Protein AF-A0A139CY70-F1 (afdb_monomer)

Foldseek 3Di:
DDDDDDQQQAADLVVLLVVLVVCLVVLHDDDLVSLLCSLRHHDPDDSLVRLLSSLVSLVSHPDDLVVSLVSNVSSCVVCVVVDDPVSVVVCCVVCCVRPVNVVVVVVVVVVVVVVVVLVVLLVVLLVVCPVPAPPDDPLLNVLSVPADSVLSVVCVVCVVVQDHVVSVSVSSVD

Mean predicted aligned error: 5.91 Å

Secondary structure (DSSP, 8-state):
-------GGGSBHHHHHHHHHHHHHTT----HHHHHTGGGSB-SS-HHHHHHHHHHHHHH-SS-HHHHHHHHHHHHHHHHTTS-HHHHHHHHHHHTTSHHHHHHHHHHHHHHHHHHHHHHHHHHHHHHHHHH-TT--HHHHHHHHHS-HHHHHHHHHTGGG--SHHHHHHHHT-

Sequence (174 aa):
YNSTVVDMSKKDGKKKLEELKAKIENKEKINYLDLIFLPLMNSDQKIVDRVKETIELEKKLEVERNLKNNLVAMTFVLSDKFLSDQEISEIWRDYKMVRIFKYAEEQGKKEGIKEGKKQGERELFKKFIKGNFEGFDDKIMELIDQAEISRIEELSERISKIKDLKELEEALKH

Structure (mmCIF, N/CA/C/O backbone):
data_AF-A0A139CY70-F1
#
_entry.id   AF-A0A139CY70-F1
#
loop_
_atom_site.group_PDB
_atom_site.id
_atom_site.type_symbol
_atom_site.label_atom_id
_atom_site.label_alt_id
_atom_site.label_comp_id
_atom_site.label_asym_id
_atom_site.label_entity_id
_atom_site.label_seq_id
_atom_site.pdbx_PDB_ins_code
_atom_site.Cartn_x
_atom_site.Cartn_y
_atom_site.Cartn_z
_atom_site.occupancy
_atom_site.B_iso_or_equiv
_atom_site.auth_seq_id
_atom_site.auth_comp_id
_atom_site.auth_asym_id
_atom_site.auth_atom_id
_atom_site.pdbx_PDB_model_num
ATOM 1 N N . TYR A 1 1 ? -1.670 -31.948 12.567 1.00 50.94 1 TYR A N 1
ATOM 2 C CA . TYR A 1 1 ? -2.061 -30.602 13.029 1.00 50.94 1 TYR A CA 1
ATOM 3 C C . TYR A 1 1 ? -3.572 -30.488 12.935 1.00 50.94 1 TYR A C 1
ATOM 5 O O . TYR A 1 1 ? -4.085 -30.616 11.834 1.00 50.94 1 TYR A O 1
ATOM 13 N N . ASN A 1 2 ? -4.274 -30.288 14.054 1.00 61.81 2 ASN A N 1
ATOM 14 C CA . ASN A 1 2 ? -5.682 -29.882 14.023 1.00 61.81 2 ASN A CA 1
ATOM 15 C C . ASN A 1 2 ? -5.712 -28.359 13.898 1.00 61.81 2 ASN A C 1
ATOM 17 O O . ASN A 1 2 ? -5.307 -27.661 14.826 1.00 61.81 2 ASN A O 1
ATOM 21 N N . SER A 1 3 ? -6.111 -27.847 12.738 1.00 72.75 3 SER A N 1
ATOM 22 C CA . SER A 1 3 ? -6.329 -26.419 12.534 1.00 72.75 3 SER A CA 1
ATOM 23 C C . SER A 1 3 ? -7.731 -26.041 13.012 1.00 72.75 3 SER A C 1
ATOM 25 O O . SER A 1 3 ? -8.724 -26.646 12.614 1.00 72.75 3 SER A O 1
ATOM 27 N N . THR A 1 4 ? -7.817 -25.017 13.859 1.00 78.69 4 THR A N 1
ATOM 28 C CA . THR A 1 4 ? -9.093 -24.383 14.205 1.00 78.69 4 THR A CA 1
ATOM 29 C C . THR A 1 4 ? -9.324 -23.232 13.239 1.00 78.69 4 THR A C 1
ATOM 31 O O . THR A 1 4 ? -8.575 -22.256 13.244 1.00 78.69 4 THR A O 1
ATOM 34 N N . VAL A 1 5 ? -10.354 -23.343 12.403 1.00 81.50 5 VAL A N 1
ATOM 35 C CA . VAL A 1 5 ? -10.776 -22.250 11.521 1.00 81.50 5 VAL A CA 1
ATOM 36 C C . VAL A 1 5 ? -11.571 -21.243 12.346 1.00 81.50 5 VAL A C 1
ATOM 38 O O . VAL A 1 5 ? -12.566 -21.597 12.977 1.00 81.50 5 VAL A O 1
ATOM 41 N N . VAL A 1 6 ? -11.134 -19.985 12.340 1.00 82.94 6 VAL A N 1
ATOM 42 C CA . VAL A 1 6 ? -11.849 -18.880 12.984 1.00 82.94 6 VAL A CA 1
ATOM 43 C C . VAL A 1 6 ? -12.512 -18.039 11.902 1.00 82.94 6 VAL A C 1
ATOM 45 O O . VAL A 1 6 ? -11.834 -17.427 11.084 1.00 82.94 6 VAL A O 1
ATOM 48 N N . ASP A 1 7 ? -13.840 -18.007 11.918 1.00 89.50 7 ASP A N 1
ATOM 49 C CA . ASP A 1 7 ? -14.650 -17.198 11.010 1.00 89.50 7 ASP A CA 1
ATOM 50 C C . ASP A 1 7 ? -15.102 -15.918 11.725 1.00 89.50 7 ASP A C 1
ATOM 52 O O . ASP A 1 7 ? -15.925 -15.962 12.645 1.00 89.50 7 ASP A O 1
ATOM 56 N N . MET A 1 8 ? -14.533 -14.776 11.329 1.00 92.88 8 MET A N 1
ATOM 57 C CA . MET A 1 8 ? -14.837 -13.490 11.963 1.00 92.88 8 MET A CA 1
ATOM 58 C C . MET A 1 8 ? -16.245 -13.000 11.631 1.00 92.88 8 MET A C 1
ATOM 60 O O . MET A 1 8 ? -16.859 -12.362 12.483 1.00 92.88 8 MET A O 1
ATOM 64 N N . SER A 1 9 ? -16.817 -13.403 10.493 1.00 91.50 9 SER A N 1
ATOM 65 C CA . SER A 1 9 ? -18.177 -13.018 10.093 1.00 91.50 9 SER A CA 1
ATOM 66 C C . SER A 1 9 ? -19.269 -13.579 11.011 1.00 91.50 9 SER A C 1
ATOM 68 O O . SER A 1 9 ? -20.404 -13.123 10.971 1.00 91.50 9 SER A O 1
ATOM 70 N N . LYS A 1 10 ? -18.939 -14.546 11.877 1.00 93.94 10 LYS A N 1
ATOM 71 C CA . LYS A 1 10 ? -19.856 -15.086 12.895 1.00 93.94 10 LYS A CA 1
ATOM 72 C C . LYS A 1 10 ? -19.800 -14.338 14.225 1.00 93.94 10 LYS A C 1
ATOM 74 O O . LYS A 1 10 ? -20.604 -14.615 15.112 1.00 93.94 10 LYS A O 1
ATOM 79 N N . LYS A 1 11 ? -18.838 -13.431 14.404 1.00 94.81 11 LYS A N 1
ATOM 80 C CA . LYS A 1 11 ? -18.699 -12.631 15.625 1.00 94.81 11 LYS A CA 1
ATOM 81 C C . LYS A 1 11 ? -19.504 -11.346 15.494 1.00 94.81 11 LYS A C 1
ATOM 83 O O . LYS A 1 11 ? -19.487 -10.719 14.444 1.00 94.81 11 LYS A O 1
ATOM 88 N N . ASP A 1 12 ? -20.173 -10.947 16.570 1.00 96.56 12 ASP A N 1
ATOM 89 C CA . ASP A 1 12 ? -20.923 -9.690 16.631 1.00 96.56 12 ASP A CA 1
ATOM 90 C C . ASP A 1 12 ? -19.958 -8.498 16.728 1.00 96.56 12 ASP A C 1
ATOM 92 O O . ASP A 1 12 ? -19.387 -8.216 17.788 1.00 96.56 12 ASP A O 1
ATOM 96 N N . GLY A 1 13 ? -19.751 -7.825 15.596 1.00 96.31 13 GLY A N 1
ATOM 97 C CA . GLY A 1 13 ? -18.860 -6.678 15.476 1.00 96.31 13 GLY A CA 1
ATOM 98 C C . GLY A 1 13 ? -19.388 -5.440 16.185 1.00 96.31 13 GLY A C 1
ATOM 99 O O . GLY A 1 13 ? -18.594 -4.706 16.765 1.00 96.31 13 GLY A O 1
ATOM 100 N N . LYS A 1 14 ? -20.710 -5.233 16.226 1.00 95.88 14 LYS A N 1
ATOM 101 C CA . LYS A 1 14 ? -21.313 -4.083 16.914 1.00 95.88 14 LYS A CA 1
ATOM 102 C C . LYS A 1 14 ? -21.100 -4.181 18.420 1.00 95.88 14 LYS A C 1
ATOM 104 O O . LYS A 1 14 ? -20.573 -3.253 19.034 1.00 95.88 14 LYS A O 1
ATOM 109 N N . LYS A 1 15 ? -21.409 -5.341 19.002 1.00 96.88 15 LYS A N 1
ATOM 110 C CA . LYS A 1 15 ? -21.151 -5.599 20.423 1.00 96.88 15 LYS A CA 1
ATOM 111 C C . LYS A 1 15 ? -19.662 -5.487 20.748 1.00 96.88 15 LYS A C 1
ATOM 113 O O . LYS A 1 15 ? -19.296 -4.915 21.773 1.00 96.88 15 LYS A O 1
ATOM 118 N N . LYS A 1 16 ? -18.790 -6.027 19.888 1.00 97.38 16 LYS A N 1
ATOM 119 C CA . LYS A 1 16 ? -17.338 -5.959 20.104 1.00 97.38 16 LYS A CA 1
ATOM 120 C C . LYS A 1 16 ? -16.809 -4.524 20.022 1.00 97.38 16 LYS A C 1
ATOM 122 O O . LYS A 1 16 ? -15.949 -4.157 20.817 1.00 97.38 16 LYS A O 1
ATOM 127 N N . LEU A 1 17 ? -17.328 -3.716 19.104 1.00 96.69 17 LEU A N 1
ATOM 128 C CA . LEU A 1 17 ? -16.990 -2.302 18.969 1.00 96.69 17 LEU A CA 1
ATOM 129 C C . LEU A 1 17 ? -17.345 -1.518 20.239 1.00 96.69 17 LEU A C 1
ATOM 131 O O . LEU A 1 17 ? -16.508 -0.775 20.747 1.00 96.69 17 LEU A O 1
ATOM 135 N N . GLU A 1 18 ? -18.559 -1.699 20.764 1.00 96.69 18 GLU A N 1
ATOM 136 C CA . GLU A 1 18 ? -19.006 -1.074 22.018 1.00 96.69 18 GLU A CA 1
ATOM 137 C C . GLU A 1 18 ? -18.126 -1.498 23.205 1.00 96.69 18 GLU A C 1
ATOM 139 O O . GLU A 1 18 ? -17.673 -0.649 23.975 1.00 96.69 18 GLU A O 1
ATOM 144 N N . GLU A 1 19 ? -17.805 -2.793 23.306 1.00 97.62 19 GLU A N 1
ATOM 145 C CA . GLU A 1 19 ? -16.895 -3.327 24.328 1.00 97.62 19 GLU A CA 1
ATOM 146 C C . GLU A 1 19 ? -15.503 -2.676 24.250 1.00 97.62 19 GLU A C 1
ATOM 148 O O . GLU A 1 19 ? -14.957 -2.240 25.265 1.00 97.62 19 GLU A O 1
ATOM 153 N N . LEU A 1 20 ? -14.915 -2.606 23.051 1.00 97.69 20 LEU A N 1
ATOM 154 C CA . LEU A 1 20 ? -13.583 -2.034 22.844 1.00 97.69 20 LEU A CA 1
ATOM 155 C C . LEU A 1 20 ? -13.563 -0.529 23.121 1.00 97.69 20 LEU A C 1
ATOM 157 O O . LEU A 1 20 ? -12.617 -0.056 23.748 1.00 97.69 20 LEU A O 1
ATOM 161 N N . LYS A 1 21 ? -14.600 0.212 22.715 1.00 97.25 21 LYS A N 1
ATOM 162 C CA . LYS A 1 21 ? -14.750 1.642 23.032 1.00 97.25 21 LYS A CA 1
ATOM 163 C C . LYS A 1 21 ? -14.716 1.883 24.536 1.00 97.25 21 LYS A C 1
ATOM 165 O O . LYS A 1 21 ? -13.859 2.634 24.996 1.00 97.25 21 LYS A O 1
ATOM 170 N N . ALA A 1 22 ? -15.572 1.190 25.287 1.00 97.44 22 ALA A N 1
ATOM 171 C CA . ALA A 1 22 ? -15.649 1.336 26.739 1.00 97.44 22 ALA A CA 1
ATOM 172 C C . ALA A 1 22 ? -14.307 1.015 27.415 1.00 97.44 22 ALA A C 1
ATOM 174 O O . ALA A 1 22 ? -13.822 1.786 28.240 1.00 97.44 22 ALA A O 1
ATOM 175 N N . LYS A 1 23 ? -13.654 -0.083 27.010 1.00 97.38 23 LYS A N 1
ATOM 176 C CA . LYS A 1 23 ? -12.340 -0.461 27.550 1.00 97.38 23 LYS A CA 1
ATOM 177 C C . LYS A 1 23 ? -11.264 0.584 27.268 1.00 97.38 23 LYS A C 1
ATOM 179 O O . LYS A 1 23 ? -10.484 0.902 28.160 1.00 97.38 23 LYS A O 1
ATOM 184 N N . ILE A 1 24 ? -11.213 1.122 26.050 1.00 96.06 24 ILE A N 1
ATOM 185 C CA . ILE A 1 24 ? -10.230 2.148 25.674 1.00 96.06 24 ILE A CA 1
ATOM 186 C C . ILE A 1 24 ? -10.469 3.439 26.469 1.00 96.06 24 ILE A C 1
ATOM 188 O O . ILE A 1 24 ? -9.512 4.016 26.980 1.00 96.06 24 ILE A O 1
ATOM 192 N N . GLU A 1 25 ? -11.724 3.867 26.619 1.00 95.50 25 GLU A N 1
ATOM 193 C CA . GLU 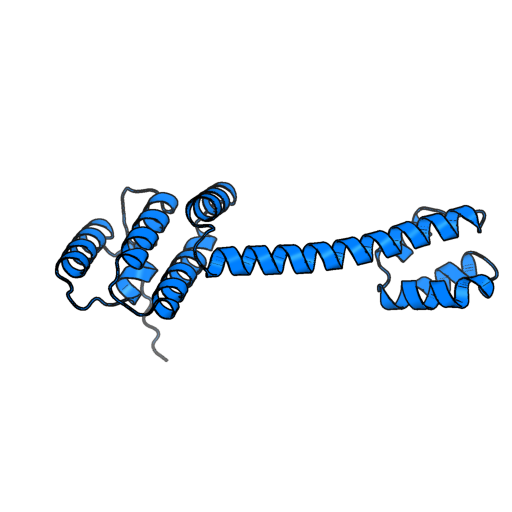A 1 25 ? -12.097 5.059 27.396 1.00 95.50 25 GLU A CA 1
ATOM 194 C C . GLU A 1 25 ? -11.756 4.912 28.885 1.00 95.50 25 GLU A C 1
ATOM 196 O O . GLU A 1 25 ? -11.212 5.835 29.491 1.00 95.50 25 GLU A O 1
ATOM 201 N N . ASN A 1 26 ? -11.973 3.723 29.451 1.00 96.19 26 ASN A N 1
ATOM 202 C CA . ASN A 1 26 ? -11.639 3.399 30.839 1.00 96.19 26 ASN A CA 1
ATOM 203 C C . ASN A 1 26 ? -10.152 3.068 31.064 1.00 96.19 26 ASN A C 1
ATOM 205 O O . ASN A 1 26 ? -9.765 2.728 32.183 1.00 96.19 26 ASN A O 1
ATOM 209 N N . LYS A 1 27 ? -9.307 3.148 30.024 1.00 93.56 27 LYS A N 1
ATOM 210 C CA . LYS A 1 27 ? -7.881 2.763 30.061 1.00 93.56 27 LYS A CA 1
ATOM 211 C C . LYS A 1 27 ? -7.646 1.310 30.494 1.00 93.56 27 LYS A C 1
ATOM 213 O O . LYS A 1 27 ? -6.617 0.970 31.079 1.00 93.56 27 LYS A O 1
ATOM 218 N N . GLU A 1 28 ? -8.598 0.438 30.193 1.00 94.75 28 GLU A N 1
ATOM 219 C CA . GLU A 1 28 ? -8.500 -0.992 30.445 1.00 94.75 28 GLU A CA 1
ATOM 220 C C . GLU A 1 28 ? -7.631 -1.682 29.387 1.00 94.75 28 GLU A C 1
ATOM 222 O O . GLU A 1 28 ? -7.515 -1.255 28.234 1.00 94.75 28 GLU A O 1
ATOM 227 N N . LYS A 1 29 ? -7.025 -2.811 29.766 1.00 92.31 29 LYS A N 1
ATOM 228 C CA . LYS A 1 29 ? -6.242 -3.623 28.833 1.00 92.31 29 LYS A CA 1
ATOM 229 C C . LYS A 1 29 ? -7.165 -4.275 27.801 1.00 92.31 29 LYS A C 1
ATOM 231 O O . LYS A 1 29 ? -8.095 -4.998 28.156 1.00 92.31 29 LYS A O 1
ATOM 236 N N . ILE A 1 30 ? -6.846 -4.098 26.523 1.00 94.81 30 ILE A N 1
ATOM 237 C CA . ILE A 1 30 ? -7.553 -4.739 25.409 1.00 94.81 30 ILE A CA 1
ATOM 238 C C . ILE A 1 30 ? -6.719 -5.848 24.764 1.00 94.81 30 ILE A C 1
ATOM 240 O O . ILE A 1 30 ? -5.491 -5.876 24.864 1.00 94.81 30 ILE A O 1
ATOM 244 N N . ASN A 1 31 ? -7.399 -6.75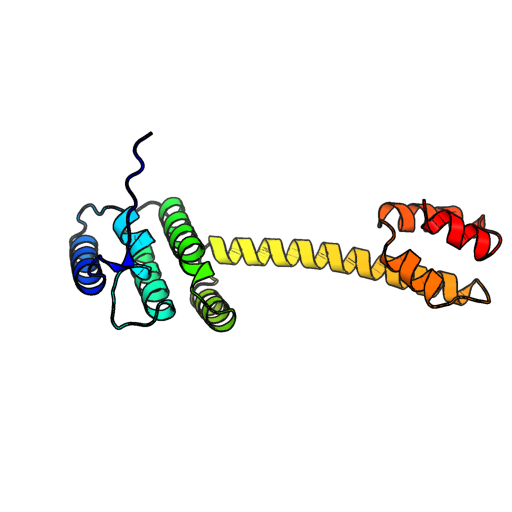4 24.062 1.00 94.94 31 ASN A N 1
ATOM 245 C CA . ASN A 1 31 ? -6.757 -7.670 23.129 1.00 94.94 31 ASN A CA 1
ATOM 246 C C . ASN A 1 31 ? -6.636 -6.985 21.762 1.00 94.94 31 ASN A C 1
ATOM 248 O O . ASN A 1 31 ? -7.645 -6.741 21.108 1.00 94.94 31 ASN A O 1
ATOM 252 N N . TYR A 1 32 ? -5.415 -6.700 21.307 1.00 96.44 32 TYR A N 1
ATOM 253 C CA . TYR A 1 32 ? -5.209 -6.029 20.020 1.00 96.44 32 TYR A CA 1
ATOM 254 C C . TYR A 1 32 ? -5.715 -6.833 18.821 1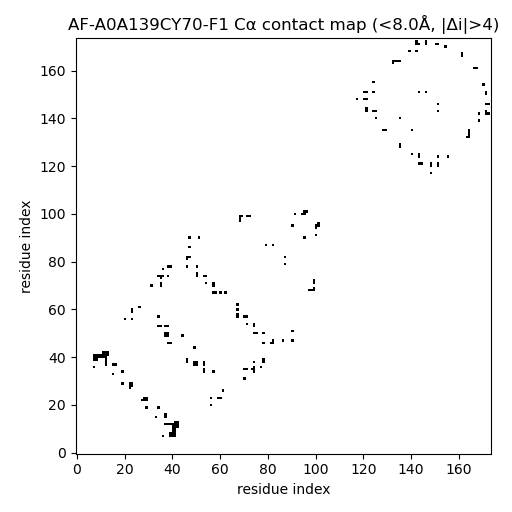.00 96.44 32 TYR A C 1
ATOM 256 O O . TYR A 1 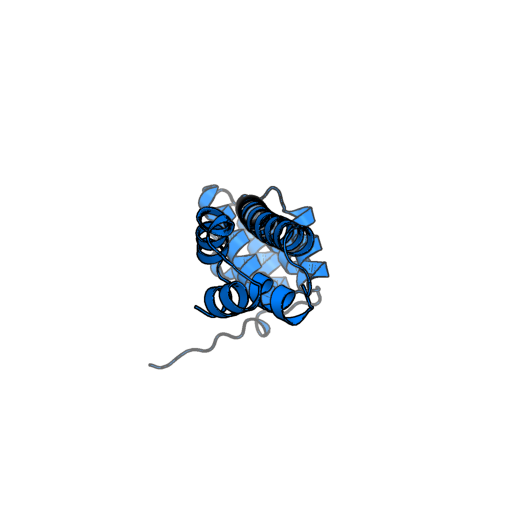32 ? -6.098 -6.231 17.825 1.00 96.44 32 TYR A O 1
ATOM 264 N N . LEU A 1 33 ? -5.776 -8.166 18.911 1.00 95.19 33 LEU A N 1
ATOM 265 C CA . LEU A 1 33 ? -6.352 -8.980 17.838 1.00 95.19 33 LEU A CA 1
ATOM 266 C C . 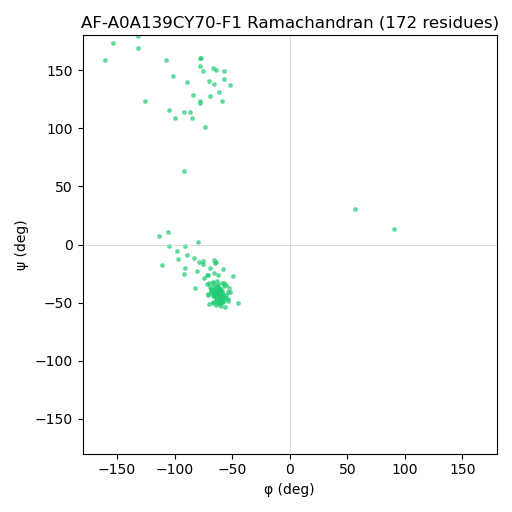LEU A 1 33 ? -7.844 -8.695 17.655 1.00 95.19 33 LEU A C 1
ATOM 268 O O . LEU A 1 33 ? -8.316 -8.638 16.524 1.00 95.19 33 LEU A O 1
ATOM 272 N N . ASP A 1 34 ? -8.580 -8.472 18.747 1.00 95.31 34 ASP A N 1
ATOM 273 C CA . ASP A 1 34 ? -9.998 -8.115 18.657 1.00 95.31 34 ASP A CA 1
ATOM 274 C C . ASP A 1 34 ? -10.184 -6.783 17.920 1.00 95.31 34 ASP A C 1
ATOM 276 O O . ASP A 1 34 ? -11.134 -6.652 17.155 1.00 95.31 34 ASP A O 1
ATOM 280 N N . LEU A 1 35 ? -9.266 -5.831 18.123 1.00 96.25 35 LEU A N 1
ATOM 281 C CA . LEU A 1 35 ? -9.277 -4.534 17.449 1.00 96.25 35 LEU A CA 1
ATOM 282 C C . LEU A 1 35 ? -8.927 -4.673 15.962 1.00 96.25 35 LEU A C 1
ATOM 284 O O . LEU A 1 35 ? -9.701 -4.245 15.116 1.00 96.25 35 LEU A O 1
ATOM 288 N N . ILE A 1 36 ? -7.824 -5.355 15.644 1.00 97.06 36 ILE A N 1
ATOM 289 C CA . ILE A 1 36 ? -7.333 -5.532 14.268 1.00 97.06 36 ILE A CA 1
ATOM 290 C C . ILE A 1 36 ? -8.364 -6.225 13.368 1.00 97.06 36 ILE A C 1
ATOM 292 O O . ILE A 1 36 ? -8.525 -5.879 12.199 1.00 97.06 36 ILE A O 1
ATOM 296 N N . PHE A 1 37 ? -9.066 -7.226 13.900 1.00 96.81 37 PHE A N 1
ATOM 297 C CA . PHE A 1 37 ? -10.061 -7.975 13.138 1.00 96.81 37 PHE A CA 1
ATOM 298 C C . PHE A 1 37 ? -11.478 -7.400 13.225 1.00 96.81 37 PHE A C 1
ATOM 300 O O . PHE A 1 37 ? -12.387 -7.955 12.601 1.00 96.81 37 PHE A O 1
ATOM 307 N N . LEU A 1 38 ? -11.691 -6.324 13.984 1.00 97.25 38 LEU A N 1
ATOM 308 C CA . LEU A 1 38 ? -13.003 -5.705 14.147 1.00 97.25 38 LEU A CA 1
ATOM 309 C C . LEU A 1 38 ? -13.692 -5.391 12.805 1.00 97.25 38 LEU A C 1
ATOM 311 O O . LEU A 1 38 ? -14.875 -5.720 12.679 1.00 97.25 38 LEU A O 1
ATOM 315 N N . PRO A 1 39 ? -12.992 -4.886 11.762 1.00 97.69 39 PRO A N 1
ATOM 316 C CA . PRO A 1 39 ? -13.621 -4.618 10.470 1.00 97.69 39 PRO A CA 1
ATOM 317 C C . PRO A 1 39 ? -14.141 -5.851 9.732 1.00 97.69 39 PRO A C 1
ATOM 319 O O . PRO A 1 39 ? -14.913 -5.699 8.787 1.00 97.69 39 PRO A O 1
ATOM 322 N N . LEU A 1 40 ? -13.725 -7.058 10.125 1.00 97.00 40 LEU A N 1
ATOM 323 C CA . LEU A 1 40 ? -14.143 -8.321 9.508 1.00 97.00 40 LEU A CA 1
ATOM 324 C C . LEU A 1 40 ? -15.282 -9.011 10.273 1.00 97.00 40 LEU A C 1
ATOM 326 O O . LEU A 1 40 ? -15.778 -10.048 9.828 1.00 97.00 40 LEU A O 1
ATOM 330 N N . MET A 1 41 ? -15.683 -8.477 11.429 1.00 96.69 41 MET A N 1
ATOM 331 C CA . MET A 1 41 ? -16.784 -9.024 12.223 1.00 96.69 41 MET A CA 1
ATOM 332 C C . MET A 1 41 ? -18.149 -8.665 11.627 1.00 96.69 41 MET A C 1
ATOM 334 O O . MET A 1 41 ? -18.263 -7.722 10.847 1.00 96.69 41 MET A O 1
ATOM 338 N N . ASN A 1 42 ? -19.204 -9.402 11.982 1.00 96.00 42 ASN A N 1
ATOM 339 C CA . ASN A 1 42 ? -20.553 -9.131 11.486 1.00 96.00 42 ASN A CA 1
ATOM 340 C C . ASN A 1 42 ? -21.030 -7.738 11.912 1.00 96.00 42 ASN A C 1
ATOM 342 O O . ASN A 1 42 ? -20.948 -7.390 13.089 1.00 96.00 42 ASN A O 1
ATOM 346 N N . SER A 1 43 ? -21.551 -6.955 10.975 1.00 94.62 43 SER A N 1
ATOM 347 C CA . SER A 1 43 ? -22.117 -5.629 11.235 1.00 94.62 43 SER A CA 1
ATOM 348 C C . SER A 1 43 ? -23.033 -5.230 10.080 1.00 94.62 43 SER A C 1
ATOM 350 O O . SER A 1 43 ? -22.893 -5.746 8.971 1.00 94.62 43 SER A O 1
ATOM 352 N N . ASP A 1 44 ? -23.944 -4.302 10.345 1.00 94.00 44 ASP A N 1
ATOM 353 C CA . ASP A 1 44 ? -24.769 -3.610 9.354 1.00 94.00 44 ASP A CA 1
ATOM 354 C C . ASP A 1 44 ? -24.016 -2.473 8.632 1.00 94.00 44 ASP A C 1
ATOM 356 O O . ASP A 1 44 ? -24.452 -2.011 7.578 1.00 94.00 44 ASP A O 1
ATOM 360 N N . GLN A 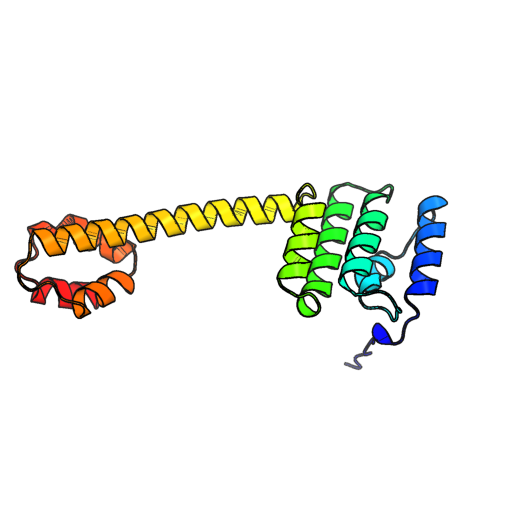1 45 ? -22.867 -2.044 9.163 1.00 94.94 45 GLN A N 1
ATOM 361 C CA . GLN A 1 45 ? -21.993 -1.043 8.544 1.00 94.94 45 GLN A CA 1
ATOM 362 C C . GLN A 1 45 ? -21.189 -1.607 7.365 1.00 94.94 45 GLN A C 1
ATOM 364 O O . GLN A 1 45 ? -20.748 -2.762 7.374 1.00 94.94 45 GLN A O 1
ATOM 369 N N . LYS A 1 46 ? -20.895 -0.742 6.385 1.00 96.12 46 LYS A N 1
ATOM 370 C CA . LYS A 1 46 ? -19.966 -1.070 5.299 1.00 96.12 46 LYS A CA 1
ATOM 371 C C . LYS A 1 46 ? -18.563 -1.302 5.850 1.00 96.12 46 LYS A C 1
ATOM 373 O O . LYS A 1 46 ? -18.153 -0.689 6.834 1.00 96.12 46 LYS A O 1
ATOM 378 N N . ILE A 1 47 ? -17.793 -2.152 5.176 1.00 95.75 47 ILE A N 1
ATOM 379 C CA . ILE A 1 47 ? -16.439 -2.484 5.622 1.00 95.75 47 ILE A CA 1
ATOM 380 C C . ILE A 1 47 ? -15.519 -1.260 5.679 1.00 95.75 47 ILE A C 1
ATOM 382 O O . ILE A 1 47 ? -14.791 -1.126 6.658 1.00 95.75 47 ILE A O 1
ATOM 386 N N . VAL A 1 48 ? -15.619 -0.336 4.716 1.00 97.44 48 VAL A N 1
ATOM 387 C CA . VAL A 1 48 ? -14.858 0.922 4.724 1.00 97.44 48 VAL A CA 1
ATOM 388 C C . VAL A 1 48 ? -15.089 1.721 6.010 1.00 97.44 48 VAL A C 1
ATOM 390 O O . VAL A 1 48 ? -14.123 2.109 6.662 1.00 97.44 48 VAL A O 1
ATOM 393 N N . ASP A 1 49 ? -16.341 1.874 6.447 1.00 97.31 49 ASP A N 1
ATOM 394 C CA . ASP A 1 49 ? -16.683 2.626 7.660 1.00 97.31 49 ASP A CA 1
ATOM 395 C C . ASP A 1 49 ? -16.112 1.949 8.910 1.00 97.31 49 ASP A C 1
ATOM 397 O O . ASP A 1 49 ? -15.532 2.609 9.774 1.00 97.31 49 ASP A O 1
ATOM 401 N N . ARG A 1 50 ? -16.189 0.614 8.971 1.00 96.94 50 ARG A N 1
ATOM 402 C CA . ARG A 1 50 ? -15.629 -0.167 10.084 1.00 96.94 50 ARG A CA 1
ATOM 403 C C . ARG A 1 50 ? -14.110 -0.064 10.161 1.00 96.94 50 ARG A C 1
ATOM 405 O O . ARG A 1 50 ? -13.564 0.004 11.262 1.00 96.94 50 ARG A O 1
ATOM 412 N N . VAL A 1 51 ? -13.419 -0.050 9.019 1.00 97.75 51 VAL A N 1
ATOM 413 C CA . VAL A 1 51 ? -11.962 0.155 8.968 1.00 97.75 51 VAL A CA 1
ATOM 414 C C . VAL A 1 51 ? -11.612 1.526 9.530 1.00 97.75 51 VAL A C 1
ATOM 416 O O . VAL A 1 51 ? -10.787 1.613 10.438 1.00 97.75 51 VAL A O 1
ATOM 419 N N . LYS A 1 52 ? -12.270 2.589 9.057 1.00 97.25 52 LYS A N 1
ATOM 420 C CA . LYS A 1 52 ? -12.028 3.953 9.550 1.00 97.25 52 LYS A CA 1
ATOM 421 C C . LYS A 1 52 ? -12.289 4.074 11.049 1.00 97.25 52 LYS A C 1
ATOM 423 O O . LYS A 1 52 ? -11.457 4.600 11.786 1.00 97.25 52 LYS A O 1
ATOM 428 N N . GLU A 1 53 ? -13.410 3.532 11.515 1.00 96.94 53 GLU A N 1
ATOM 429 C CA . GLU A 1 53 ? -13.765 3.539 12.932 1.00 96.94 53 GLU A CA 1
ATOM 430 C C . GLU A 1 53 ? -12.734 2.784 13.787 1.00 96.94 53 GLU A C 1
ATOM 432 O O . GLU A 1 53 ? -12.324 3.273 14.841 1.00 96.94 53 GLU A O 1
ATOM 437 N N . THR A 1 54 ? -12.240 1.645 13.300 1.00 97.56 54 THR A N 1
ATOM 438 C CA . THR A 1 54 ? -11.176 0.878 13.964 1.00 97.56 54 THR A CA 1
ATOM 439 C C . THR A 1 54 ? -9.873 1.676 14.041 1.00 97.56 54 THR A C 1
ATOM 441 O O . THR A 1 54 ? -9.275 1.760 15.115 1.00 97.56 54 THR A O 1
ATOM 444 N N . ILE A 1 55 ? -9.469 2.344 12.955 1.00 96.88 55 ILE A N 1
ATOM 445 C CA . ILE A 1 55 ? -8.271 3.199 12.934 1.00 96.88 55 ILE A CA 1
ATOM 446 C C . ILE A 1 55 ? -8.394 4.355 13.942 1.00 96.88 55 ILE A C 1
ATOM 448 O O . ILE A 1 55 ? -7.421 4.705 14.618 1.00 96.88 55 ILE A O 1
ATOM 452 N N . GLU A 1 56 ? -9.582 4.946 14.104 1.00 96.19 56 GLU A N 1
ATOM 453 C CA . GLU A 1 56 ? -9.808 5.967 15.135 1.00 96.19 56 GLU A CA 1
ATOM 454 C C . GLU A 1 56 ? -9.658 5.419 16.558 1.00 96.19 56 GLU A C 1
ATOM 456 O O . GLU A 1 56 ? -9.093 6.100 17.419 1.00 96.19 56 GLU A O 1
ATOM 461 N N . LEU A 1 57 ? -10.104 4.189 16.821 1.00 96.62 57 LEU A N 1
ATOM 462 C CA . LEU A 1 57 ? -9.879 3.539 18.115 1.00 96.62 57 LEU A CA 1
ATOM 463 C C . LEU A 1 57 ? -8.393 3.272 18.370 1.00 96.62 57 LEU A C 1
ATOM 465 O O . LEU A 1 57 ? -7.892 3.572 19.455 1.00 96.62 57 LEU A O 1
ATOM 469 N N . GLU A 1 58 ? -7.660 2.788 17.371 1.00 95.75 58 GLU A N 1
ATOM 470 C CA . GLU A 1 58 ? -6.216 2.538 17.469 1.00 95.75 58 GLU A CA 1
ATOM 471 C C . GLU A 1 58 ? -5.425 3.816 17.775 1.00 95.75 58 GLU A C 1
ATOM 473 O O . GLU A 1 58 ? -4.494 3.812 18.590 1.00 95.75 58 GLU A O 1
ATOM 478 N N . LYS A 1 59 ? -5.820 4.946 17.174 1.00 92.94 59 LYS A N 1
ATOM 479 C CA . LYS A 1 59 ? -5.212 6.259 17.437 1.00 92.94 59 LYS A CA 1
ATOM 480 C C . LYS A 1 59 ? -5.391 6.701 18.893 1.00 92.94 59 LYS A C 1
ATOM 482 O O . LYS A 1 59 ? -4.466 7.316 19.441 1.00 92.94 59 LYS A O 1
ATOM 487 N N . LYS A 1 60 ? -6.519 6.356 19.526 1.00 94.25 60 LYS A N 1
ATOM 488 C CA . LYS A 1 60 ? -6.859 6.712 20.918 1.00 94.25 60 LYS A CA 1
ATOM 489 C C . LYS A 1 60 ? -6.110 5.903 21.981 1.00 94.25 60 LYS A C 1
ATOM 491 O O . LYS A 1 60 ? -6.059 6.344 23.121 1.00 94.25 60 LYS A O 1
ATOM 496 N N . L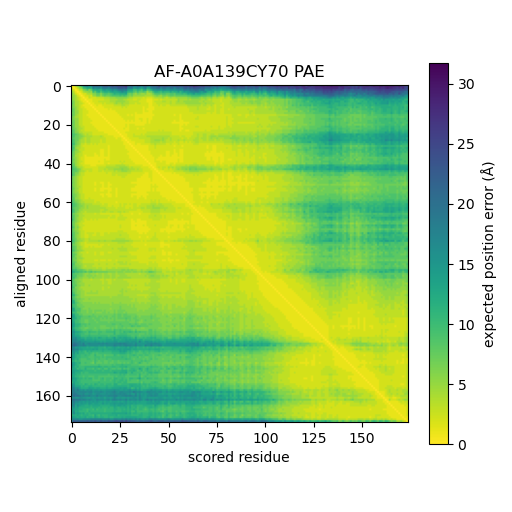EU A 1 61 ? -5.501 4.765 21.636 1.00 94.56 61 LEU A N 1
ATOM 497 C CA . LEU A 1 61 ? -4.797 3.914 22.608 1.00 94.56 61 LEU A CA 1
ATOM 498 C C . LEU A 1 61 ? -3.680 4.670 23.349 1.00 94.56 61 LEU A C 1
ATOM 500 O O . LEU A 1 61 ? -2.942 5.431 22.739 1.00 94.56 61 LEU A O 1
ATOM 504 N N . GLU A 1 62 ? -3.459 4.438 24.638 1.00 93.12 62 GLU A N 1
ATOM 505 C CA . GLU A 1 62 ? -2.320 5.028 25.368 1.00 93.12 62 GLU A CA 1
ATOM 506 C C . GLU A 1 62 ? -1.101 4.088 25.331 1.00 93.12 62 GLU A C 1
ATOM 508 O O . GLU A 1 62 ? -0.662 3.552 26.342 1.00 93.12 62 GLU A O 1
ATOM 513 N N . VAL A 1 63 ? -0.577 3.842 24.125 1.00 93.25 63 VAL A N 1
ATOM 514 C CA . VAL A 1 63 ? 0.539 2.909 23.866 1.00 93.25 63 VAL A CA 1
ATOM 515 C C . VAL A 1 63 ? 1.619 3.540 22.990 1.00 93.25 63 VAL A C 1
ATOM 517 O O . VAL A 1 63 ? 1.410 4.599 22.388 1.00 93.25 63 VAL A O 1
ATOM 520 N N . GLU A 1 64 ? 2.772 2.875 22.879 1.00 94.19 64 GLU A N 1
ATOM 521 C CA . GLU A 1 64 ? 3.877 3.331 22.036 1.00 94.19 64 GLU A CA 1
ATOM 522 C C . GLU A 1 64 ? 3.436 3.636 20.598 1.00 94.19 64 GLU A C 1
ATOM 524 O O . GLU A 1 64 ? 2.714 2.870 19.952 1.00 94.19 64 GLU A O 1
ATOM 529 N N . ARG A 1 65 ? 3.944 4.744 20.049 1.00 90.38 65 ARG A N 1
ATOM 530 C CA . ARG A 1 65 ? 3.596 5.206 18.697 1.00 90.38 65 ARG A CA 1
ATOM 531 C C . ARG A 1 65 ? 3.890 4.158 17.620 1.00 90.38 65 ARG A C 1
ATOM 533 O O . ARG A 1 65 ? 3.144 4.062 16.650 1.00 90.38 65 ARG A O 1
ATOM 540 N N . ASN A 1 66 ? 4.966 3.384 17.772 1.00 91.19 66 ASN A N 1
ATOM 541 C CA . ASN A 1 66 ? 5.307 2.314 16.833 1.00 91.19 66 ASN A CA 1
ATOM 542 C C . ASN A 1 66 ? 4.252 1.208 16.833 1.00 91.19 66 ASN A C 1
ATOM 544 O O . ASN A 1 66 ? 3.817 0.804 15.758 1.00 91.19 66 ASN A O 1
ATOM 548 N N . LEU A 1 67 ? 3.780 0.795 18.012 1.00 93.75 67 LEU A N 1
ATOM 549 C CA . LEU A 1 67 ? 2.713 -0.192 18.122 1.00 93.75 67 LEU A CA 1
ATOM 550 C C . LEU A 1 67 ? 1.425 0.314 17.466 1.00 93.75 67 LEU A C 1
ATOM 552 O O . LEU A 1 67 ? 0.875 -0.399 16.637 1.00 93.75 67 LEU A O 1
ATOM 556 N N . LYS A 1 68 ? 0.998 1.560 17.728 1.00 92.94 68 LYS A N 1
ATOM 557 C CA . LYS A 1 68 ? -0.184 2.143 17.056 1.00 92.94 68 LYS A CA 1
ATOM 558 C C . LYS A 1 68 ? -0.091 2.077 15.535 1.00 92.94 68 LYS A C 1
ATOM 560 O O . LYS A 1 68 ? -1.041 1.675 14.879 1.00 92.94 68 LYS A O 1
ATOM 565 N N . ASN A 1 69 ? 1.058 2.462 14.974 1.00 91.94 69 ASN A N 1
ATOM 566 C CA . ASN A 1 69 ? 1.260 2.422 13.525 1.00 91.94 69 ASN A CA 1
ATOM 567 C C . ASN A 1 69 ? 1.169 0.990 12.979 1.00 91.94 69 ASN A C 1
ATOM 569 O O . ASN A 1 69 ? 0.627 0.796 11.895 1.00 91.94 69 ASN A O 1
ATOM 573 N N . ASN A 1 70 ? 1.684 0.005 13.722 1.00 94.50 70 ASN A N 1
ATOM 574 C CA . ASN A 1 70 ? 1.599 -1.400 13.335 1.00 94.50 70 ASN A CA 1
ATOM 575 C C . ASN A 1 70 ? 0.157 -1.919 13.392 1.00 94.50 70 ASN A C 1
ATOM 577 O O . ASN A 1 70 ? -0.228 -2.678 12.511 1.00 94.50 70 ASN A O 1
ATOM 581 N N . LEU A 1 71 ? -0.637 -1.503 14.386 1.00 96.69 71 LEU A N 1
ATOM 582 C CA . LEU A 1 71 ? -2.060 -1.852 14.473 1.00 96.69 71 LEU A CA 1
ATOM 583 C C . LEU A 1 71 ? -2.819 -1.344 13.240 1.00 96.69 71 LEU A C 1
ATOM 585 O O . LEU A 1 71 ? -3.368 -2.159 12.505 1.00 96.69 71 LEU A O 1
ATOM 589 N N . VAL A 1 72 ? -2.688 -0.049 12.920 1.00 95.94 72 VAL A N 1
ATOM 590 C CA . VAL A 1 72 ? -3.303 0.552 11.720 1.00 95.94 72 VAL A CA 1
ATOM 591 C C . VAL A 1 72 ? -2.887 -0.177 10.443 1.00 95.94 72 VAL A C 1
ATOM 593 O O . VAL A 1 72 ? -3.723 -0.463 9.587 1.00 95.94 72 VAL A O 1
ATOM 596 N N . ALA A 1 73 ? -1.600 -0.510 10.314 1.00 95.44 73 ALA A N 1
ATOM 597 C CA . ALA A 1 73 ? -1.092 -1.251 9.164 1.00 95.44 73 ALA A CA 1
ATOM 598 C C . ALA A 1 73 ? -1.732 -2.645 9.043 1.00 95.44 73 ALA A C 1
ATOM 600 O O . ALA A 1 73 ? -2.162 -3.024 7.957 1.00 95.44 73 ALA A O 1
ATOM 601 N N . MET A 1 74 ? -1.819 -3.398 10.145 1.00 96.88 74 MET A N 1
ATOM 602 C CA . MET A 1 74 ? -2.419 -4.737 10.155 1.00 96.88 74 MET A CA 1
ATOM 603 C C . MET A 1 74 ? -3.917 -4.692 9.850 1.00 96.88 74 MET A C 1
ATOM 605 O O . MET A 1 74 ? -4.391 -5.483 9.037 1.00 96.88 74 MET A O 1
ATOM 609 N N . THR A 1 75 ? -4.642 -3.746 10.447 1.00 97.00 75 THR A N 1
ATOM 610 C CA . THR A 1 75 ? -6.072 -3.513 10.202 1.00 97.00 75 THR A CA 1
ATOM 611 C C . THR A 1 75 ? -6.339 -3.223 8.729 1.00 97.00 75 THR A C 1
ATOM 613 O O . THR A 1 75 ? -7.231 -3.827 8.127 1.00 97.00 75 THR A O 1
ATOM 616 N N . PHE A 1 76 ? -5.530 -2.349 8.123 1.00 95.44 76 PHE A N 1
ATOM 617 C CA . PHE A 1 76 ? -5.640 -2.021 6.706 1.00 95.44 76 PHE A CA 1
ATOM 618 C C . PHE A 1 76 ? -5.340 -3.234 5.812 1.00 95.44 76 PHE A C 1
ATOM 620 O O . PHE A 1 76 ? -6.182 -3.609 5.003 1.00 95.44 76 PHE A O 1
ATOM 627 N N . VAL A 1 77 ? -4.199 -3.907 6.010 1.00 94.62 77 VAL A N 1
ATOM 628 C CA . VAL A 1 77 ? -3.779 -5.066 5.193 1.00 94.62 77 VAL A CA 1
ATOM 629 C C . VAL A 1 77 ? -4.784 -6.220 5.252 1.00 94.62 77 VAL A C 1
ATOM 631 O O . VAL A 1 77 ? -5.041 -6.866 4.241 1.00 94.62 77 VAL A O 1
ATOM 634 N N . LEU A 1 78 ? -5.375 -6.494 6.416 1.00 94.44 78 LEU A N 1
ATOM 635 C CA . LEU A 1 78 ? -6.369 -7.565 6.552 1.00 94.44 78 LEU A CA 1
ATOM 636 C C . LEU A 1 78 ? -7.710 -7.229 5.896 1.00 94.44 78 LEU A C 1
ATOM 638 O O . LEU A 1 78 ? -8.450 -8.137 5.516 1.00 94.44 78 LEU A O 1
ATOM 642 N N . SER A 1 79 ? -8.018 -5.941 5.779 1.00 95.69 79 SER A N 1
ATOM 643 C CA . SER A 1 79 ? -9.267 -5.461 5.191 1.00 95.69 79 SER A CA 1
ATOM 644 C C . SER A 1 79 ? -9.151 -5.205 3.688 1.00 95.69 79 SER A C 1
ATOM 646 O O . SER A 1 79 ? -10.172 -5.225 3.010 1.00 95.69 79 SER A O 1
ATOM 648 N N . ASP A 1 80 ? -7.931 -5.025 3.170 1.00 94.75 80 ASP A N 1
ATOM 649 C CA . ASP A 1 80 ? -7.603 -4.688 1.776 1.00 94.75 80 ASP A CA 1
ATOM 650 C C . ASP A 1 80 ? -8.391 -5.511 0.749 1.00 94.75 80 ASP A C 1
ATOM 652 O O . ASP A 1 80 ? -9.098 -4.960 -0.085 1.00 94.75 80 ASP A O 1
ATOM 656 N N . LYS A 1 81 ? -8.396 -6.843 0.895 1.00 94.12 81 LYS A N 1
ATOM 657 C CA . LYS A 1 81 ? -9.100 -7.763 -0.019 1.00 94.12 81 LYS A CA 1
ATOM 658 C C . LYS A 1 81 ? -10.612 -7.502 -0.142 1.00 94.12 81 LYS A C 1
ATOM 660 O O . LYS A 1 81 ? -11.241 -7.972 -1.089 1.00 94.12 81 LYS A O 1
ATOM 665 N N . PHE A 1 82 ? -11.212 -6.830 0.834 1.00 95.50 82 PHE A N 1
ATOM 666 C CA . PHE A 1 82 ? -12.646 -6.552 0.879 1.00 95.50 82 PHE A CA 1
ATOM 667 C C . PHE A 1 82 ? -12.991 -5.101 0.531 1.00 95.50 82 PHE A C 1
ATOM 669 O O . PHE A 1 82 ? -14.170 -4.749 0.546 1.00 95.50 82 PHE A O 1
ATOM 676 N N . LEU A 1 83 ? -11.989 -4.270 0.256 1.00 96.94 83 LEU A N 1
ATOM 677 C CA . LEU A 1 83 ? -12.150 -2.873 -0.112 1.00 96.94 83 LEU A CA 1
ATOM 678 C C . LEU A 1 83 ? -11.984 -2.722 -1.626 1.00 96.94 83 LEU A C 1
ATOM 680 O O . LEU A 1 83 ? -11.180 -3.403 -2.257 1.00 96.94 83 LEU A O 1
ATOM 684 N N . SER A 1 84 ? -12.742 -1.807 -2.215 1.00 97.56 84 SER A N 1
ATOM 685 C CA . SER A 1 84 ? -12.500 -1.334 -3.579 1.00 97.56 84 SER A CA 1
ATOM 686 C C . SER A 1 84 ? -11.350 -0.322 -3.625 1.00 97.56 84 SER A C 1
ATOM 688 O O . SER A 1 84 ? -11.054 0.341 -2.630 1.00 97.56 84 SER A O 1
ATOM 690 N N . ASP A 1 85 ? -10.762 -0.107 -4.805 1.00 96.50 85 ASP A N 1
ATOM 691 C CA . ASP A 1 85 ? -9.726 0.920 -5.012 1.00 96.50 85 ASP A CA 1
ATOM 692 C C . ASP A 1 85 ? -10.190 2.323 -4.588 1.00 96.50 85 ASP A C 1
ATOM 694 O O . ASP A 1 85 ? -9.409 3.125 -4.064 1.00 96.50 85 ASP A O 1
ATOM 698 N N . GLN A 1 86 ? -11.480 2.624 -4.786 1.00 97.44 86 GLN A N 1
ATOM 699 C CA . GLN A 1 86 ? -12.077 3.886 -4.358 1.00 97.44 86 GLN A CA 1
ATOM 700 C C . GLN A 1 86 ? -12.099 4.001 -2.827 1.00 97.44 86 GLN A C 1
ATOM 702 O O . GLN A 1 86 ? -11.719 5.045 -2.297 1.00 97.44 86 GLN A O 1
ATOM 707 N N . GLU A 1 87 ? -12.490 2.940 -2.116 1.00 97.62 87 GLU A N 1
ATOM 708 C CA . GLU A 1 87 ? -12.512 2.909 -0.646 1.00 97.62 87 GLU A CA 1
ATOM 709 C C . GLU A 1 87 ? -11.095 2.930 -0.055 1.00 97.62 87 GLU A C 1
ATOM 711 O O . GLU A 1 87 ? -10.839 3.648 0.913 1.00 97.62 87 GLU A O 1
ATOM 716 N N . ILE A 1 88 ? -10.145 2.217 -0.668 1.00 95.69 88 ILE A N 1
ATOM 717 C CA . ILE A 1 88 ? -8.718 2.285 -0.318 1.00 95.69 88 ILE A CA 1
ATOM 718 C C . ILE A 1 88 ? -8.204 3.720 -0.465 1.00 95.69 88 ILE A C 1
ATOM 720 O O . ILE A 1 88 ? -7.561 4.247 0.445 1.00 95.69 88 ILE A O 1
ATOM 724 N N . SER A 1 89 ? -8.520 4.376 -1.582 1.00 94.81 89 SER A N 1
ATOM 725 C CA . SER A 1 89 ? -8.122 5.764 -1.843 1.00 94.81 89 SER A CA 1
ATOM 726 C C . SER A 1 89 ? -8.733 6.740 -0.839 1.00 94.81 89 SER A C 1
ATOM 728 O O . SER A 1 89 ? -8.095 7.724 -0.456 1.00 94.81 89 SER A O 1
ATOM 730 N N . GLU A 1 90 ? -9.965 6.482 -0.409 1.00 96.12 90 GLU A N 1
ATOM 731 C CA . GLU A 1 90 ? -10.660 7.262 0.609 1.00 96.12 90 GLU A CA 1
ATOM 732 C C . GLU A 1 90 ? -9.987 7.122 1.981 1.00 96.12 90 GLU A C 1
ATOM 734 O O . GLU A 1 90 ? -9.623 8.130 2.589 1.00 96.12 90 GLU A O 1
ATOM 739 N N . ILE A 1 91 ? -9.725 5.890 2.430 1.00 95.75 91 ILE A N 1
ATOM 740 C CA . ILE A 1 91 ? -8.988 5.622 3.675 1.00 95.75 91 ILE A CA 1
ATOM 741 C C . ILE A 1 91 ? -7.595 6.257 3.607 1.00 95.75 91 ILE A C 1
ATOM 743 O O . ILE A 1 91 ? -7.186 6.964 4.529 1.00 95.75 91 ILE A O 1
ATOM 747 N N . TRP A 1 92 ? -6.863 6.067 2.509 1.00 93.75 92 TRP A N 1
ATOM 748 C CA . TRP A 1 92 ? -5.546 6.676 2.350 1.00 93.75 92 TRP A CA 1
ATOM 749 C C . TRP A 1 92 ? -5.619 8.200 2.468 1.00 93.75 92 TRP A C 1
ATOM 751 O O . TRP A 1 92 ? -4.814 8.789 3.182 1.00 93.75 92 TRP A O 1
ATOM 761 N N . ARG A 1 93 ? -6.602 8.858 1.844 1.00 93.56 93 ARG A N 1
ATOM 762 C CA . ARG A 1 93 ? -6.759 10.319 1.911 1.00 93.56 93 ARG A CA 1
ATOM 763 C C . ARG A 1 93 ? -6.974 10.818 3.339 1.00 93.56 93 ARG A C 1
ATOM 765 O O . ARG A 1 93 ? -6.322 11.788 3.735 1.00 93.56 93 ARG A O 1
ATOM 772 N N . ASP A 1 94 ? -7.848 10.153 4.085 1.00 94.62 94 ASP A N 1
ATOM 773 C CA . ASP A 1 94 ? -8.224 10.546 5.446 1.00 94.62 94 ASP A CA 1
ATOM 774 C C . ASP A 1 94 ? -7.085 10.288 6.445 1.00 94.62 94 ASP A C 1
ATOM 776 O O . ASP A 1 94 ? -6.859 11.067 7.375 1.00 94.62 94 ASP A O 1
ATOM 780 N N . TYR A 1 95 ? -6.311 9.224 6.214 1.00 92.75 95 TYR A N 1
ATOM 781 C CA . TYR A 1 95 ? -5.302 8.731 7.149 1.00 92.75 95 TYR A CA 1
ATOM 782 C C . TYR A 1 95 ? -3.859 8.869 6.662 1.00 92.75 95 TYR A C 1
ATOM 784 O O . TYR A 1 95 ? -2.954 8.425 7.364 1.00 92.75 95 TYR A O 1
ATOM 792 N N . LYS A 1 96 ? -3.586 9.539 5.535 1.00 89.31 96 LYS A N 1
ATOM 793 C CA . LYS A 1 96 ? -2.240 9.663 4.922 1.00 89.31 96 LYS A CA 1
ATOM 794 C C . LYS A 1 96 ? -1.122 10.098 5.873 1.00 89.31 96 LYS A C 1
ATOM 796 O O . LYS A 1 96 ? 0.041 9.779 5.657 1.00 89.31 96 LYS A O 1
ATOM 801 N N . MET A 1 97 ? -1.463 10.830 6.936 1.00 86.88 97 MET A N 1
ATOM 802 C CA . MET A 1 97 ? -0.507 11.301 7.945 1.00 86.88 97 MET A CA 1
ATOM 803 C C . MET A 1 97 ? -0.049 10.200 8.917 1.00 86.88 97 MET A C 1
ATOM 805 O O . MET A 1 97 ? 0.934 10.393 9.640 1.00 86.88 97 MET A O 1
ATOM 809 N N . VAL A 1 98 ? -0.729 9.050 8.956 1.00 89.50 98 VAL A N 1
ATOM 810 C CA . VAL A 1 98 ? -0.266 7.869 9.693 1.00 89.50 98 VAL A CA 1
ATOM 811 C C . VAL A 1 98 ? 1.018 7.359 9.041 1.00 89.50 98 VAL A C 1
ATOM 813 O O . VAL A 1 98 ? 1.150 7.310 7.817 1.00 89.50 98 VAL A O 1
ATOM 816 N N . ARG A 1 99 ? 1.987 6.966 9.876 1.00 90.19 99 ARG A N 1
ATOM 817 C CA . ARG A 1 99 ? 3.355 6.646 9.446 1.00 90.19 99 ARG A CA 1
ATOM 818 C C . ARG A 1 99 ? 3.405 5.608 8.323 1.00 90.19 99 ARG A C 1
ATOM 820 O O . ARG A 1 99 ? 4.227 5.768 7.428 1.00 90.19 99 ARG A O 1
ATOM 827 N N . ILE A 1 100 ? 2.570 4.566 8.375 1.00 89.12 100 ILE A N 1
ATOM 828 C CA . ILE A 1 100 ? 2.579 3.499 7.364 1.00 89.12 100 ILE A CA 1
ATOM 829 C C . ILE A 1 100 ? 2.178 4.020 5.979 1.00 89.12 100 ILE A C 1
ATOM 831 O O . ILE A 1 100 ? 2.877 3.746 5.008 1.00 89.12 100 ILE A O 1
ATOM 835 N N . PHE A 1 101 ? 1.128 4.840 5.893 1.00 91.75 101 PHE A N 1
ATOM 836 C CA . PHE A 1 101 ? 0.670 5.411 4.626 1.00 91.75 101 PHE A CA 1
ATOM 837 C C . PHE A 1 101 ? 1.667 6.426 4.068 1.00 91.75 101 PHE A C 1
ATOM 839 O O . PHE A 1 101 ? 1.968 6.390 2.877 1.00 91.75 101 PHE A O 1
ATOM 846 N N . LYS A 1 102 ? 2.255 7.266 4.930 1.00 92.88 102 LYS A N 1
ATOM 847 C CA . LYS A 1 102 ? 3.334 8.178 4.530 1.00 92.88 102 LYS A CA 1
ATOM 848 C C . LYS A 1 102 ? 4.555 7.421 4.002 1.00 92.88 102 LYS A C 1
ATOM 850 O O . LYS A 1 102 ? 5.123 7.799 2.983 1.00 92.88 102 LYS A O 1
ATOM 855 N N . TYR A 1 103 ? 4.947 6.342 4.677 1.00 92.38 103 TYR A N 1
ATOM 856 C CA . TYR A 1 103 ? 6.056 5.502 4.232 1.00 92.38 103 TYR A CA 1
ATOM 857 C C . TYR A 1 103 ? 5.765 4.865 2.867 1.00 92.38 103 TYR A C 1
ATOM 859 O O . TYR A 1 103 ? 6.620 4.918 1.986 1.00 92.38 103 TYR A O 1
ATOM 867 N N . ALA A 1 104 ? 4.559 4.323 2.664 1.00 92.44 104 ALA A N 1
ATOM 868 C CA . ALA A 1 104 ? 4.145 3.765 1.378 1.00 92.44 104 ALA A CA 1
ATOM 869 C C . ALA A 1 104 ? 4.176 4.817 0.252 1.00 92.44 104 ALA A C 1
ATOM 871 O O . ALA A 1 104 ? 4.714 4.547 -0.819 1.00 92.44 104 ALA A O 1
ATOM 872 N N . GLU A 1 105 ? 3.691 6.037 0.510 1.00 93.88 105 GLU A N 1
ATOM 873 C CA . GLU A 1 105 ? 3.753 7.152 -0.447 1.00 93.88 105 GLU A CA 1
ATOM 874 C C . GLU A 1 105 ? 5.204 7.521 -0.807 1.00 93.88 105 GLU A C 1
ATOM 876 O O . GLU A 1 105 ? 5.530 7.726 -1.977 1.00 93.88 105 GLU A O 1
ATOM 881 N N . GLU A 1 106 ? 6.102 7.585 0.180 1.00 96.06 106 GLU A N 1
ATOM 882 C CA . GLU A 1 106 ? 7.523 7.878 -0.040 1.00 96.06 106 GLU A CA 1
ATOM 883 C C . GLU A 1 106 ? 8.224 6.795 -0.871 1.00 96.06 106 GLU A C 1
ATOM 885 O O . GLU A 1 106 ? 9.018 7.128 -1.754 1.00 96.06 106 GLU A O 1
ATOM 890 N N . GLN A 1 107 ? 7.935 5.512 -0.624 1.00 96.38 107 GLN A N 1
ATOM 891 C CA . GLN A 1 107 ? 8.464 4.417 -1.447 1.00 96.38 107 GLN A CA 1
ATOM 892 C C . GLN A 1 107 ? 7.897 4.464 -2.868 1.00 96.38 107 GLN A C 1
ATOM 894 O O . GLN A 1 107 ? 8.662 4.356 -3.824 1.00 96.38 107 GLN A O 1
ATOM 899 N N . GLY A 1 108 ? 6.595 4.725 -3.015 1.00 96.25 108 GLY A N 1
ATOM 900 C CA . GLY A 1 108 ? 5.957 4.898 -4.320 1.00 96.25 108 GLY A CA 1
ATOM 901 C C . GLY A 1 108 ? 6.589 6.028 -5.137 1.00 96.25 108 GLY A C 1
ATOM 902 O O . GLY A 1 108 ? 6.882 5.847 -6.315 1.00 96.25 108 GLY A O 1
ATOM 903 N N . LYS A 1 109 ? 6.904 7.170 -4.509 1.00 97.38 109 LYS A N 1
ATOM 904 C CA . LYS A 1 109 ? 7.627 8.275 -5.169 1.00 97.38 109 LYS A CA 1
ATOM 905 C C . LYS A 1 109 ? 9.036 7.874 -5.601 1.00 97.38 109 LYS A C 1
ATOM 907 O O . LYS A 1 109 ? 9.453 8.234 -6.698 1.00 97.38 109 LYS A O 1
ATOM 912 N N . LYS A 1 110 ? 9.778 7.145 -4.761 1.00 97.75 110 LYS A N 1
ATOM 913 C CA . LYS A 1 110 ? 11.134 6.678 -5.097 1.00 97.75 110 LYS A CA 1
ATOM 914 C C . LYS A 1 110 ? 11.123 5.719 -6.284 1.00 97.75 110 LYS A C 1
ATOM 916 O O . LYS A 1 110 ? 11.907 5.918 -7.210 1.00 97.75 110 LYS A O 1
ATOM 921 N N . GLU A 1 111 ? 10.227 4.734 -6.275 1.00 97.06 111 GLU A N 1
ATOM 922 C CA . GLU A 1 111 ? 10.117 3.781 -7.382 1.00 97.06 111 GLU A CA 1
ATOM 923 C C . GLU A 1 111 ? 9.603 4.470 -8.650 1.00 97.06 111 GLU A C 1
ATOM 925 O O . GLU A 1 111 ? 10.155 4.252 -9.721 1.00 97.06 111 GLU A O 1
ATOM 930 N N . GLY A 1 112 ? 8.652 5.402 -8.527 1.00 98.00 112 GLY A N 1
ATOM 931 C CA . GLY A 1 112 ? 8.180 6.215 -9.650 1.00 98.00 112 GLY A CA 1
ATOM 932 C C . GLY A 1 112 ? 9.281 7.071 -10.288 1.00 98.00 112 GLY A C 1
ATOM 933 O O . GLY A 1 112 ? 9.376 7.133 -11.509 1.00 98.00 112 GLY A O 1
ATOM 934 N N . ILE A 1 113 ? 10.164 7.689 -9.493 1.00 97.94 113 ILE A N 1
ATOM 935 C CA . ILE A 1 113 ? 11.332 8.423 -10.018 1.00 97.94 113 ILE A CA 1
ATOM 936 C C . ILE A 1 113 ? 12.292 7.473 -10.734 1.00 97.94 113 ILE A C 1
ATOM 938 O O . ILE A 1 113 ? 12.808 7.808 -11.800 1.00 97.94 113 ILE A O 1
ATOM 942 N N . LYS A 1 114 ? 12.559 6.305 -10.146 1.00 96.31 114 LYS A N 1
ATOM 943 C CA . LYS A 1 114 ? 13.444 5.298 -10.736 1.00 96.31 114 LYS A CA 1
ATOM 944 C C . LYS A 1 114 ? 12.890 4.812 -12.073 1.00 96.31 114 LYS A C 1
ATOM 946 O O . LYS A 1 114 ? 13.624 4.817 -13.053 1.00 96.31 114 LYS A O 1
ATOM 951 N N . GLU A 1 115 ? 11.611 4.463 -12.131 1.00 95.88 115 GLU A N 1
ATOM 952 C CA . GLU A 1 115 ? 10.965 4.002 -13.360 1.00 95.88 115 GLU A CA 1
ATOM 953 C C . GLU A 1 115 ? 10.876 5.114 -14.410 1.00 95.88 115 GLU A C 1
ATOM 955 O O . GLU A 1 115 ? 11.187 4.887 -15.575 1.00 95.88 115 GLU A O 1
ATOM 960 N N . GLY A 1 116 ? 10.591 6.350 -13.992 1.00 97.06 116 GLY A N 1
ATOM 961 C CA . GLY A 1 116 ? 10.608 7.510 -14.880 1.00 97.06 116 GLY A CA 1
ATOM 962 C C . GLY A 1 116 ? 11.984 7.782 -15.501 1.00 97.06 116 GLY A C 1
ATOM 963 O O . GLY A 1 116 ? 12.061 8.131 -16.677 1.00 97.06 116 GLY A O 1
ATOM 964 N N . LYS A 1 117 ? 13.082 7.584 -14.754 1.00 96.25 117 LYS A N 1
ATOM 965 C CA . LYS A 1 117 ? 14.448 7.689 -15.304 1.00 96.25 117 LYS A CA 1
ATOM 966 C C . LYS A 1 117 ? 14.714 6.627 -16.366 1.00 96.25 117 LYS A C 1
ATOM 968 O O . LYS A 1 117 ? 15.122 6.979 -17.466 1.00 96.25 117 LYS A O 1
ATOM 973 N N . LYS A 1 118 ? 14.397 5.364 -16.065 1.00 95.62 118 LYS A N 1
ATOM 974 C CA . LYS A 1 118 ? 14.534 4.252 -17.016 1.00 95.62 118 LYS A CA 1
ATOM 975 C C . LYS A 1 118 ? 13.727 4.491 -18.293 1.00 95.62 118 LYS A C 1
ATOM 977 O O . LYS A 1 118 ? 14.232 4.307 -19.396 1.00 95.62 118 LYS A O 1
ATOM 982 N N . GLN A 1 119 ? 12.475 4.931 -18.156 1.00 96.06 119 GLN A N 1
ATOM 983 C CA . GLN A 1 119 ? 11.636 5.270 -19.303 1.00 96.06 119 GLN A CA 1
ATOM 984 C C . GLN A 1 119 ? 12.250 6.421 -20.111 1.00 96.06 119 GLN A C 1
ATOM 986 O O . GLN A 1 119 ? 12.292 6.358 -21.337 1.00 96.06 119 GLN A O 1
ATOM 991 N N . GLY A 1 120 ? 12.779 7.447 -19.437 1.00 96.38 120 GLY A N 1
ATOM 992 C CA . GLY A 1 120 ? 13.486 8.554 -20.079 1.00 96.38 120 GLY A CA 1
ATOM 993 C C . GLY A 1 120 ? 14.721 8.112 -20.870 1.00 96.38 120 GLY A C 1
ATOM 994 O O . GLY A 1 120 ? 14.923 8.589 -21.985 1.00 96.38 120 GLY A O 1
ATOM 995 N N . GLU A 1 121 ? 15.512 7.182 -20.336 1.00 95.69 121 GLU A N 1
ATOM 996 C CA . GLU A 1 121 ? 16.681 6.604 -21.014 1.00 95.69 121 GLU A CA 1
ATOM 997 C C . GLU A 1 121 ? 16.286 5.819 -22.268 1.00 95.69 121 GLU A C 1
ATOM 999 O O . GLU A 1 121 ? 16.854 6.059 -23.335 1.00 95.69 121 GLU A O 1
ATOM 1004 N N . ARG A 1 122 ? 15.258 4.961 -22.183 1.00 96.12 122 ARG A N 1
ATOM 1005 C CA . ARG A 1 122 ? 14.716 4.250 -23.356 1.00 96.12 122 ARG A CA 1
ATOM 1006 C C . ARG A 1 122 ? 14.250 5.225 -24.431 1.00 96.12 122 ARG A C 1
ATOM 1008 O O . ARG A 1 122 ? 14.624 5.090 -25.592 1.00 96.12 122 ARG A O 1
ATOM 1015 N N . GLU A 1 123 ? 13.461 6.228 -24.054 1.00 96.62 123 GLU A N 1
ATOM 1016 C CA . GLU A 1 123 ? 12.929 7.214 -24.997 1.00 96.62 123 GLU A CA 1
ATOM 1017 C C . GLU A 1 123 ? 14.031 8.058 -25.645 1.00 96.62 123 GLU A C 1
ATOM 1019 O O . GLU A 1 123 ? 13.970 8.355 -26.843 1.00 96.62 123 GLU A O 1
ATOM 1024 N N . LEU A 1 124 ? 15.064 8.429 -24.884 1.00 95.75 124 LEU A N 1
ATOM 1025 C CA . LEU A 1 124 ? 16.228 9.120 -25.429 1.00 95.75 124 LEU A CA 1
ATOM 1026 C C . LEU A 1 124 ? 16.979 8.230 -26.423 1.00 95.75 124 LEU A C 1
ATOM 1028 O O . LEU A 1 124 ? 17.305 8.689 -27.520 1.00 95.75 124 LEU A O 1
ATOM 1032 N N . PHE A 1 125 ? 17.197 6.961 -26.075 1.00 95.81 125 PHE A N 1
ATOM 1033 C CA . PHE A 1 125 ? 17.857 5.997 -26.948 1.00 95.81 125 PHE A CA 1
ATOM 1034 C C . PHE A 1 125 ? 17.069 5.789 -28.247 1.00 95.81 125 PHE A C 1
ATOM 1036 O O . PHE A 1 125 ? 17.635 5.948 -29.325 1.00 95.81 125 PHE A O 1
ATOM 1043 N N . LYS A 1 126 ? 15.746 5.576 -28.185 1.00 95.50 126 LYS A N 1
ATOM 1044 C CA . LYS A 1 126 ? 14.880 5.484 -29.380 1.00 95.50 126 LYS A CA 1
ATOM 1045 C C . LYS A 1 126 ? 15.026 6.700 -30.291 1.00 95.50 126 LYS A C 1
ATOM 1047 O O . LYS A 1 126 ? 15.205 6.549 -31.498 1.00 95.50 126 LYS A O 1
ATOM 1052 N N . LYS A 1 127 ? 14.966 7.914 -29.727 1.00 94.75 127 LYS A N 1
ATOM 1053 C CA . LYS A 1 127 ? 15.132 9.160 -30.497 1.00 94.75 127 LYS A CA 1
ATOM 1054 C C . LYS A 1 127 ? 16.509 9.243 -31.145 1.00 94.75 127 LYS A C 1
ATOM 1056 O O . LYS A 1 127 ? 16.605 9.672 -32.293 1.00 94.75 127 LYS A O 1
ATOM 1061 N N . PHE A 1 128 ? 17.550 8.822 -30.430 1.00 92.75 128 PHE A N 1
ATOM 1062 C CA . PHE A 1 128 ? 18.906 8.782 -30.958 1.00 92.75 128 PHE A CA 1
ATOM 1063 C C . PHE A 1 128 ? 19.017 7.814 -32.140 1.00 92.75 128 PHE A C 1
ATOM 1065 O O . PHE A 1 128 ? 19.487 8.219 -33.202 1.00 92.75 128 PHE A O 1
ATOM 1072 N N . ILE A 1 129 ? 18.530 6.577 -31.999 1.00 93.94 129 ILE A N 1
ATOM 1073 C CA . ILE A 1 129 ? 18.558 5.584 -33.081 1.00 93.94 129 ILE A CA 1
ATOM 1074 C C . ILE A 1 129 ? 17.779 6.090 -34.295 1.00 93.94 129 ILE A C 1
ATOM 1076 O O . ILE A 1 129 ? 18.323 6.128 -35.395 1.00 93.94 129 ILE A O 1
ATOM 1080 N N . LYS A 1 130 ? 16.550 6.574 -34.090 1.00 92.88 130 LYS A N 1
ATOM 1081 C CA . LYS A 1 130 ? 15.709 7.121 -35.163 1.00 92.88 130 LYS A CA 1
ATOM 1082 C C . LYS A 1 130 ? 16.373 8.277 -35.920 1.00 92.88 130 LYS A C 1
ATOM 1084 O O . LYS A 1 130 ? 16.114 8.453 -37.104 1.00 92.88 130 LYS A O 1
ATOM 1089 N N . GLY A 1 131 ? 17.190 9.085 -35.242 1.00 91.69 131 GLY A N 1
ATOM 1090 C CA . GLY A 1 131 ? 17.901 10.208 -35.854 1.00 91.69 131 GLY A CA 1
ATOM 1091 C C . GLY A 1 131 ? 19.178 9.824 -36.607 1.00 91.69 131 GLY A C 1
ATOM 1092 O O . GLY A 1 131 ? 19.608 10.590 -37.463 1.00 91.69 131 GLY A O 1
ATOM 1093 N N . ASN A 1 132 ? 19.786 8.675 -36.294 1.00 89.25 132 ASN A N 1
ATOM 1094 C CA . ASN A 1 132 ? 21.092 8.275 -36.836 1.00 89.25 132 ASN A CA 1
ATOM 1095 C C . ASN A 1 132 ? 21.026 7.086 -37.803 1.00 89.25 132 ASN A C 1
ATOM 1097 O O . ASN A 1 132 ? 21.967 6.881 -38.564 1.00 89.25 132 ASN A O 1
ATOM 1101 N N . PHE A 1 133 ? 19.940 6.315 -37.788 1.00 89.50 133 PHE A N 1
ATOM 1102 C CA . PHE A 1 133 ? 19.797 5.113 -38.598 1.00 89.50 133 PHE A CA 1
ATOM 1103 C C . PHE A 1 133 ? 18.522 5.158 -39.448 1.00 89.50 133 PHE A C 1
ATOM 1105 O O . PHE A 1 133 ? 17.409 5.268 -38.931 1.00 89.50 133 PHE A O 1
ATOM 1112 N N . GLU A 1 134 ? 18.682 5.025 -40.765 1.00 86.75 134 GLU A N 1
ATOM 1113 C CA . GLU A 1 134 ? 17.558 4.841 -41.686 1.00 86.75 134 GLU A CA 1
ATOM 1114 C C . GLU A 1 134 ? 16.931 3.452 -41.506 1.00 86.75 134 GLU A C 1
ATOM 1116 O O . GLU A 1 134 ? 17.641 2.466 -41.324 1.00 86.75 134 GLU A O 1
ATOM 1121 N N . GLY A 1 135 ? 15.598 3.363 -41.583 1.00 87.12 135 GLY A N 1
ATOM 1122 C CA . GLY A 1 135 ? 14.868 2.094 -41.451 1.00 87.12 135 GLY A CA 1
ATOM 1123 C C . GLY A 1 135 ? 14.436 1.729 -40.028 1.00 87.12 135 GLY A C 1
ATOM 1124 O O . GLY A 1 135 ? 14.042 0.592 -39.797 1.00 87.12 135 GLY A O 1
ATOM 1125 N N . PHE A 1 136 ? 14.498 2.670 -39.077 1.00 91.69 136 PHE A N 1
ATOM 1126 C CA . PHE A 1 136 ? 13.951 2.480 -37.731 1.00 91.69 136 PHE A CA 1
ATOM 1127 C C . PHE A 1 136 ? 12.445 2.179 -37.784 1.00 91.69 136 PHE A C 1
ATOM 1129 O O . PHE A 1 136 ? 11.675 2.978 -38.325 1.00 91.69 136 PHE A O 1
ATOM 1136 N N . ASP A 1 137 ? 12.037 1.053 -37.202 1.00 93.31 137 ASP A N 1
ATOM 1137 C CA . ASP A 1 137 ? 10.674 0.525 -37.256 1.00 93.31 137 ASP A CA 1
ATOM 1138 C C . ASP A 1 137 ? 10.140 0.117 -35.866 1.00 93.31 137 ASP A C 1
ATOM 1140 O O . ASP A 1 137 ? 10.817 0.243 -34.839 1.00 93.31 137 ASP A O 1
ATOM 1144 N N . ASP A 1 138 ? 8.894 -0.362 -35.834 1.00 94.12 138 ASP A N 1
ATOM 1145 C CA . ASP A 1 138 ? 8.200 -0.774 -34.604 1.00 94.12 138 ASP A CA 1
ATOM 1146 C C . ASP A 1 138 ? 8.887 -1.951 -33.907 1.00 94.12 138 ASP A C 1
ATOM 1148 O O . ASP A 1 138 ? 8.918 -2.021 -32.679 1.00 94.12 138 ASP A O 1
ATOM 1152 N N . LYS A 1 139 ? 9.528 -2.839 -34.670 1.00 94.75 139 LYS A N 1
ATOM 1153 C CA . LYS A 1 139 ? 10.252 -3.987 -34.123 1.00 94.75 139 LYS A CA 1
ATOM 1154 C C . LYS A 1 139 ? 11.448 -3.538 -33.285 1.00 94.75 139 LYS A C 1
ATOM 1156 O O . LYS A 1 139 ? 11.678 -4.073 -32.201 1.00 94.75 139 LYS A O 1
ATOM 1161 N N . ILE A 1 140 ? 12.207 -2.548 -33.754 1.00 93.81 140 ILE A N 1
ATOM 1162 C CA . ILE A 1 140 ? 13.331 -1.990 -32.987 1.00 93.81 140 ILE A CA 1
ATOM 1163 C C . ILE A 1 140 ? 12.820 -1.210 -31.771 1.00 93.81 140 ILE A C 1
ATOM 1165 O O . ILE A 1 140 ? 13.428 -1.294 -30.704 1.00 93.81 140 ILE A O 1
ATOM 1169 N N . MET A 1 141 ? 11.691 -0.500 -31.892 1.00 94.50 141 MET A N 1
ATOM 1170 C CA . MET A 1 141 ? 11.049 0.157 -30.746 1.00 94.50 141 MET A CA 1
ATOM 1171 C C . MET A 1 141 ? 10.695 -0.841 -29.641 1.00 94.50 141 MET A C 1
ATOM 1173 O O . MET A 1 141 ? 11.065 -0.614 -28.489 1.00 94.50 141 MET A O 1
ATOM 1177 N N . GLU A 1 142 ? 10.056 -1.958 -29.990 1.00 95.94 142 GLU A N 1
ATOM 1178 C CA . GLU A 1 142 ? 9.694 -3.013 -29.038 1.00 95.94 142 GLU A CA 1
ATOM 1179 C C . GLU A 1 142 ? 10.922 -3.655 -28.385 1.00 95.94 142 GLU A C 1
ATOM 1181 O O . GLU A 1 142 ? 10.936 -3.862 -27.171 1.00 95.94 142 GLU A O 1
ATOM 1186 N N . LEU A 1 143 ? 11.981 -3.918 -29.158 1.00 96.06 143 LEU A N 1
ATOM 1187 C CA . LEU A 1 143 ? 13.239 -4.435 -28.613 1.00 96.06 143 LEU A CA 1
ATOM 1188 C C . LEU A 1 143 ? 13.861 -3.462 -27.604 1.00 96.06 143 LEU A C 1
ATOM 1190 O O . LEU A 1 143 ? 14.306 -3.883 -26.537 1.00 96.06 143 LEU A O 1
ATOM 1194 N N . ILE A 1 144 ? 13.844 -2.159 -27.898 1.00 95.94 144 ILE A N 1
ATOM 1195 C CA . ILE A 1 144 ? 14.314 -1.132 -26.960 1.00 95.94 144 ILE A CA 1
ATOM 1196 C C . ILE A 1 144 ? 13.415 -1.050 -25.727 1.00 95.94 144 ILE A C 1
ATOM 1198 O O . ILE A 1 144 ? 13.933 -0.748 -24.660 1.00 95.94 144 ILE A O 1
ATOM 1202 N N . ASP A 1 145 ? 12.110 -1.309 -25.825 1.00 95.19 145 ASP A N 1
ATOM 1203 C CA . ASP A 1 145 ? 11.185 -1.305 -24.679 1.00 95.19 145 ASP A CA 1
ATOM 1204 C C . ASP A 1 145 ? 11.320 -2.530 -23.773 1.00 95.19 145 ASP A C 1
ATOM 1206 O O . ASP A 1 145 ? 11.083 -2.438 -22.566 1.00 95.19 145 ASP A O 1
ATOM 1210 N N . GLN A 1 146 ? 11.741 -3.662 -24.329 1.00 94.75 146 GLN A N 1
ATOM 1211 C CA . GLN A 1 146 ? 11.903 -4.917 -23.594 1.00 94.75 146 GLN A CA 1
ATOM 1212 C C . GLN A 1 146 ? 13.314 -5.110 -23.030 1.00 94.75 146 GLN A C 1
ATOM 1214 O O . GLN A 1 146 ? 13.469 -5.808 -22.029 1.00 94.75 146 GLN A O 1
ATOM 1219 N N . ALA A 1 147 ? 14.334 -4.482 -23.627 1.00 94.25 147 ALA A N 1
ATOM 1220 C CA . ALA A 1 147 ? 15.725 -4.612 -23.189 1.00 94.25 147 ALA A CA 1
ATOM 1221 C C . ALA A 1 147 ? 15.908 -4.217 -21.714 1.00 94.25 147 ALA A C 1
ATOM 1223 O O . ALA A 1 147 ? 15.209 -3.341 -21.209 1.00 94.25 147 ALA A O 1
ATOM 1224 N N . GLU A 1 148 ? 16.861 -4.805 -20.996 1.00 94.19 148 GLU A N 1
ATOM 1225 C CA . GLU A 1 148 ? 17.229 -4.269 -19.683 1.00 94.19 148 GLU A CA 1
ATOM 1226 C C . GLU A 1 148 ? 17.890 -2.891 -19.822 1.00 94.19 148 GLU A C 1
ATOM 1228 O O . GLU A 1 148 ? 18.533 -2.583 -20.822 1.00 94.19 148 GLU A O 1
ATOM 1233 N N . ILE A 1 149 ? 17.759 -2.044 -18.801 1.00 94.31 149 ILE A N 1
ATOM 1234 C CA . ILE A 1 149 ? 18.342 -0.694 -18.839 1.00 94.31 149 ILE A CA 1
ATOM 1235 C C . ILE A 1 149 ? 19.867 -0.730 -18.910 1.00 94.31 149 ILE A C 1
ATOM 1237 O O . ILE A 1 149 ? 20.448 0.010 -19.693 1.00 94.31 149 ILE A O 1
ATOM 1241 N N . SER A 1 150 ? 20.496 -1.670 -18.206 1.00 94.12 150 SER A N 1
ATOM 1242 C CA . SER A 1 150 ? 21.931 -1.963 -18.319 1.00 94.12 150 SER A CA 1
ATOM 1243 C C . SER A 1 150 ? 22.361 -2.216 -19.768 1.00 94.12 150 SER A C 1
ATOM 1245 O O . SER A 1 150 ? 23.433 -1.785 -20.189 1.00 94.12 150 SER A O 1
ATOM 1247 N N . ARG A 1 151 ? 21.506 -2.877 -20.560 1.00 94.31 151 ARG A N 1
ATOM 1248 C CA . ARG A 1 151 ? 21.761 -3.125 -21.978 1.00 94.31 151 ARG A CA 1
ATOM 1249 C C . ARG A 1 151 ? 21.653 -1.847 -22.800 1.00 94.31 151 ARG A C 1
ATOM 1251 O O . ARG A 1 151 ? 22.501 -1.608 -23.654 1.00 94.31 151 ARG A O 1
ATOM 1258 N N . ILE A 1 152 ? 20.648 -1.013 -22.538 1.00 95.44 152 ILE A N 1
ATOM 1259 C CA . ILE A 1 152 ? 20.513 0.298 -23.190 1.00 95.44 152 ILE A CA 1
ATOM 1260 C C . ILE A 1 152 ? 21.723 1.192 -22.886 1.00 95.44 152 ILE A C 1
ATOM 1262 O O . ILE A 1 152 ? 22.250 1.827 -23.800 1.00 95.44 152 ILE A O 1
ATOM 1266 N N . GLU A 1 153 ? 22.203 1.206 -21.642 1.00 93.75 153 GLU A N 1
ATOM 1267 C CA . GLU A 1 153 ? 23.410 1.933 -21.235 1.00 93.75 153 GLU A CA 1
ATOM 1268 C C . GLU A 1 153 ? 24.649 1.422 -21.991 1.00 93.75 153 GLU A C 1
ATOM 1270 O O . GLU A 1 153 ? 25.337 2.207 -22.647 1.00 93.75 153 GLU A O 1
ATOM 1275 N N . GLU A 1 154 ? 24.882 0.105 -22.008 1.00 93.94 154 GLU A N 1
ATOM 1276 C CA . GLU A 1 154 ? 26.009 -0.506 -22.730 1.00 93.94 154 GLU A CA 1
ATOM 1277 C C . GLU A 1 154 ? 25.977 -0.187 -24.234 1.00 93.94 154 GLU A C 1
ATOM 1279 O O . GLU A 1 154 ? 26.997 0.170 -24.834 1.00 93.94 154 GLU A O 1
ATOM 1284 N N . LEU A 1 155 ? 24.805 -0.310 -24.867 1.00 93.94 155 LEU A N 1
ATOM 1285 C CA . LEU A 1 155 ? 24.649 0.001 -26.287 1.00 93.94 155 LEU A CA 1
ATOM 1286 C C . LEU A 1 155 ? 24.860 1.489 -26.559 1.00 93.94 155 LEU A C 1
ATOM 1288 O O . LEU A 1 155 ? 25.461 1.821 -27.579 1.0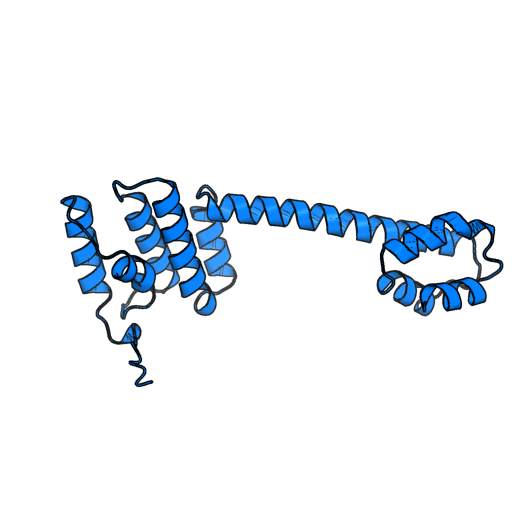0 93.94 155 LEU A O 1
ATOM 1292 N N . SER A 1 156 ? 24.437 2.367 -25.649 1.00 92.50 156 SER A N 1
ATOM 1293 C CA . SER A 1 156 ? 24.655 3.813 -25.753 1.00 92.50 156 SER A CA 1
ATOM 1294 C C . SER A 1 156 ? 26.144 4.168 -25.746 1.00 92.50 156 SER A C 1
ATOM 1296 O O . SER A 1 156 ? 26.577 4.986 -26.557 1.00 92.50 156 SER A O 1
ATOM 1298 N N . GLU A 1 157 ? 26.959 3.523 -24.907 1.00 92.00 157 GLU A N 1
ATOM 1299 C CA . GLU A 1 157 ? 28.409 3.775 -24.838 1.00 92.00 157 GLU A CA 1
ATOM 1300 C C . GLU A 1 157 ? 29.159 3.353 -26.106 1.00 92.00 157 GLU A C 1
ATOM 1302 O O . GLU A 1 157 ? 30.154 3.973 -26.497 1.00 92.00 157 GLU A O 1
ATOM 1307 N N . ARG A 1 158 ? 28.691 2.293 -26.769 1.00 91.62 158 ARG A N 1
ATOM 1308 C CA . ARG A 1 158 ? 29.331 1.749 -27.974 1.00 91.62 158 ARG A CA 1
ATOM 1309 C C . ARG A 1 158 ? 28.581 2.064 -29.264 1.00 91.62 158 ARG A C 1
ATOM 1311 O O . ARG A 1 158 ? 28.944 1.514 -30.300 1.00 91.62 15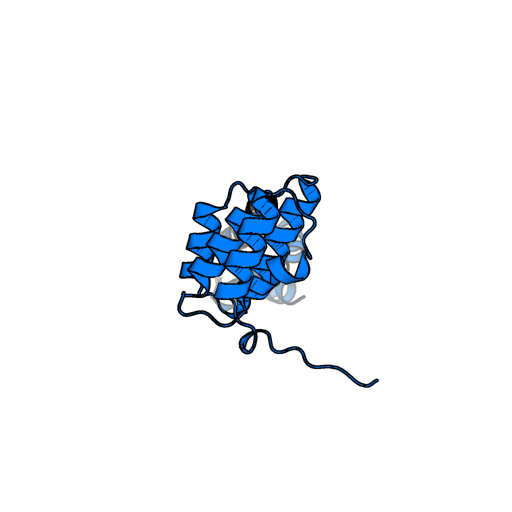8 ARG A O 1
ATOM 1318 N N . ILE A 1 159 ? 27.581 2.946 -29.226 1.00 88.44 159 ILE A N 1
ATOM 1319 C CA . ILE A 1 159 ? 26.679 3.184 -30.361 1.00 88.44 159 ILE A CA 1
ATOM 1320 C C . ILE A 1 159 ? 27.423 3.646 -31.617 1.00 88.44 159 ILE A C 1
ATOM 1322 O O . ILE A 1 159 ? 27.078 3.250 -32.722 1.00 88.44 159 ILE A O 1
ATOM 1326 N N . SER A 1 160 ? 28.514 4.398 -31.448 1.00 87.38 160 SER A N 1
ATOM 1327 C CA . SER A 1 160 ? 29.390 4.847 -32.539 1.00 87.38 160 SER A CA 1
ATOM 1328 C C . SER A 1 160 ? 30.106 3.712 -33.279 1.00 87.38 160 SER A C 1
ATOM 1330 O O . SER A 1 160 ? 30.657 3.936 -34.355 1.00 87.38 160 SER A O 1
ATOM 1332 N N . LYS A 1 161 ? 30.130 2.505 -32.705 1.00 89.44 161 LYS A N 1
ATOM 1333 C CA . LYS A 1 161 ? 30.725 1.301 -33.297 1.00 89.44 161 LYS A CA 1
ATOM 1334 C C . LYS A 1 161 ? 29.694 0.417 -34.000 1.00 89.44 161 LYS A C 1
ATOM 1336 O O . LYS A 1 161 ? 30.108 -0.493 -34.711 1.00 89.44 161 LYS A O 1
ATOM 1341 N N . ILE A 1 162 ? 28.399 0.670 -33.798 1.00 90.12 162 ILE A N 1
ATOM 1342 C CA . ILE A 1 162 ? 27.313 -0.072 -34.441 1.00 90.12 162 ILE A CA 1
ATOM 1343 C C . ILE A 1 162 ? 27.164 0.439 -35.872 1.00 90.12 162 ILE A C 1
ATOM 1345 O O . ILE A 1 162 ? 26.958 1.634 -36.091 1.00 90.12 162 ILE A O 1
ATOM 1349 N N . LYS A 1 163 ? 27.300 -0.458 -36.849 1.00 86.44 163 LYS A N 1
ATOM 1350 C CA . LYS A 1 163 ? 27.382 -0.089 -38.270 1.00 86.44 163 LYS A CA 1
ATOM 1351 C C . LYS A 1 163 ? 26.021 0.155 -38.901 1.00 86.44 163 LYS A C 1
ATOM 1353 O O . LYS A 1 163 ? 25.892 1.030 -39.751 1.00 86.44 163 LYS A O 1
ATOM 1358 N N . ASP A 1 164 ? 25.031 -0.639 -38.513 1.00 89.94 164 ASP A N 1
ATOM 1359 C CA . ASP A 1 164 ? 23.691 -0.617 -39.085 1.00 89.94 164 ASP A CA 1
ATOM 1360 C C . ASP A 1 164 ? 22.635 -1.112 -38.082 1.00 89.94 164 ASP A C 1
ATOM 1362 O O . ASP A 1 164 ? 22.944 -1.581 -36.983 1.00 89.94 164 ASP A O 1
ATOM 1366 N N . LEU A 1 165 ? 21.359 -0.998 -38.464 1.00 90.19 165 LEU A N 1
ATOM 1367 C CA . LEU A 1 165 ? 20.244 -1.437 -37.622 1.00 90.19 165 LEU A CA 1
ATOM 1368 C C . LEU A 1 165 ? 20.210 -2.943 -37.390 1.00 90.19 165 LEU A C 1
ATOM 1370 O O . LEU A 1 165 ? 19.644 -3.370 -36.389 1.00 90.19 165 LEU A O 1
ATOM 1374 N N . LYS A 1 166 ? 20.791 -3.753 -38.277 1.00 91.75 166 LYS A N 1
ATOM 1375 C CA . LYS A 1 166 ? 20.785 -5.206 -38.109 1.00 91.75 166 LYS A CA 1
ATOM 1376 C C . LYS A 1 166 ? 21.706 -5.603 -36.960 1.00 91.75 166 LYS A C 1
ATOM 1378 O O . LYS A 1 166 ? 21.306 -6.398 -36.112 1.00 91.75 166 LYS A O 1
ATOM 1383 N N . GLU A 1 167 ? 22.893 -5.002 -36.893 1.00 92.50 167 GLU A N 1
ATOM 1384 C CA . GLU A 1 167 ? 23.814 -5.167 -35.766 1.00 92.50 167 GLU A CA 1
ATOM 1385 C C . GLU A 1 167 ? 23.192 -4.659 -34.454 1.00 92.50 167 GLU A C 1
ATOM 1387 O O . GLU A 1 167 ? 23.300 -5.323 -33.422 1.00 92.50 167 GLU A O 1
ATOM 1392 N N . LEU A 1 168 ? 22.480 -3.526 -34.489 1.00 92.56 168 LEU A N 1
ATOM 1393 C CA . LEU A 1 168 ? 21.739 -3.024 -33.327 1.00 92.56 168 LEU A CA 1
ATOM 1394 C C . LEU A 1 168 ? 20.644 -4.000 -32.873 1.00 92.56 168 LEU A C 1
ATOM 1396 O O . LEU A 1 168 ? 20.512 -4.264 -31.679 1.00 92.56 168 LEU A O 1
ATOM 1400 N N . GLU A 1 169 ? 19.857 -4.521 -33.813 1.00 93.25 169 GLU A N 1
ATOM 1401 C CA . GLU A 1 169 ? 18.756 -5.446 -33.545 1.00 93.25 169 GLU A CA 1
ATOM 1402 C C . GLU A 1 169 ? 19.265 -6.739 -32.897 1.00 93.25 169 GLU A C 1
ATOM 1404 O O . GLU A 1 169 ? 18.681 -7.219 -31.926 1.00 93.25 169 GLU A O 1
ATOM 1409 N N . GLU A 1 170 ? 20.365 -7.300 -33.407 1.00 92.31 170 GLU A N 1
ATOM 1410 C CA . GLU A 1 170 ? 21.029 -8.458 -32.801 1.00 92.31 170 GLU A CA 1
ATOM 1411 C C . GLU A 1 170 ? 21.538 -8.123 -31.399 1.00 92.31 170 GLU A C 1
ATOM 1413 O O . GLU A 1 170 ? 21.319 -8.890 -30.463 1.00 92.31 170 GLU A O 1
ATOM 1418 N N . ALA A 1 171 ? 22.141 -6.947 -31.219 1.00 91.44 171 ALA A N 1
ATOM 1419 C CA . ALA A 1 171 ? 22.634 -6.534 -29.918 1.00 91.44 171 ALA A CA 1
ATOM 1420 C C . ALA A 1 171 ? 21.503 -6.351 -28.891 1.00 91.44 171 ALA A C 1
ATOM 1422 O O . ALA A 1 171 ? 21.675 -6.738 -27.742 1.00 91.44 171 ALA A O 1
ATOM 1423 N N . LEU A 1 172 ? 20.338 -5.832 -29.274 1.00 92.38 172 LEU A N 1
ATOM 1424 C CA . LEU A 1 172 ? 19.201 -5.653 -28.362 1.00 92.38 172 LEU A CA 1
ATOM 1425 C C . LEU A 1 172 ? 18.549 -6.971 -27.905 1.00 92.38 172 LEU A C 1
ATOM 1427 O O . LEU A 1 172 ? 17.858 -6.978 -26.891 1.00 92.38 172 LEU A O 1
ATOM 1431 N N . LYS A 1 173 ? 18.748 -8.077 -28.633 1.00 88.00 173 LYS A N 1
ATOM 1432 C CA . LYS A 1 173 ? 18.205 -9.407 -28.283 1.00 88.00 173 LYS A CA 1
ATOM 1433 C C . LYS A 1 173 ? 19.053 -10.187 -27.275 1.00 88.00 173 LYS A C 1
ATOM 1435 O O . LYS A 1 173 ? 18.613 -11.239 -26.812 1.00 88.00 173 LYS A O 1
ATOM 1440 N N . HIS A 1 174 ? 20.269 -9.717 -27.009 1.00 73.25 174 HIS A N 1
ATOM 1441 C CA . HIS A 1 174 ? 21.219 -10.286 -26.054 1.00 73.25 174 HIS A CA 1
ATOM 1442 C C . HIS A 1 174 ? 21.254 -9.439 -24.791 1.00 73.25 174 HIS A C 1
ATOM 1444 O O . HIS A 1 174 ? 21.306 -10.050 -23.705 1.00 73.25 174 HIS A O 1
#

Radius of gyration: 26.45 Å; Cα contacts (8 Å, |Δi|>4): 127; chains: 1; bounding box: 56×42×72 Å

Solvent-accessible surface area (backbone atoms only — not comparable to full-atom values): 10073 Å² total; per-residue (Å²): 133,89,81,82,87,81,67,46,62,79,38,62,24,59,62,48,50,56,52,50,50,53,32,56,75,69,71,46,92,75,62,66,66,62,54,44,49,39,46,53,22,30,62,95,65,56,53,66,60,36,43,53,53,43,44,54,53,48,70,69,52,97,64,60,68,68,57,40,39,50,47,47,46,51,30,47,63,74,44,46,89,79,49,52,73,67,51,50,51,49,53,44,67,78,45,36,86,43,63,57,50,41,49,50,52,54,49,51,52,52,50,50,52,53,51,52,50,54,52,50,52,44,53,51,49,53,54,50,48,57,74,75,40,89,84,72,48,70,69,57,52,52,38,56,70,69,40,56,66,71,54,54,52,54,47,61,78,47,45,92,74,53,87,49,67,65,58,47,52,58,57,50,76,107

pLDDT: mean 93.51, std 5.59, range [50.94, 98.0]